Protein AF-A0A7S1WDI9-F1 (afdb_monomer)

Sequence (131 aa):
CSWDWGWGPEKFVPARAQIVQEKPPGQVLGGYQGCYTNMITGKRGCMDGVPTQDEVKEALRRLRLFRFVGLMGEWRLSICLFNFLTEGRRFVTECQVFNSRPTNN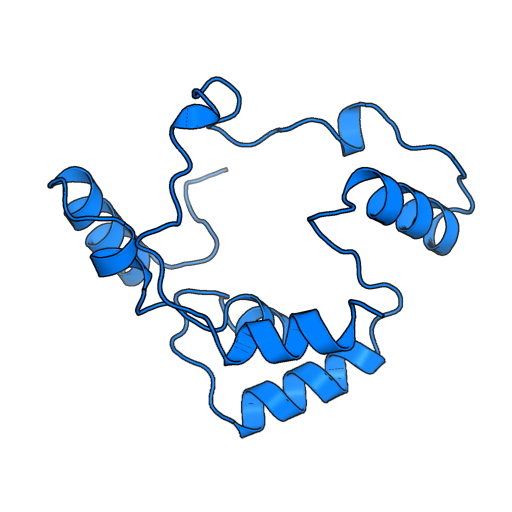ASATAYDTSDMPNDPADDRIYAAVEK

Structure (mmCIF, N/CA/C/O backbone):
data_AF-A0A7S1WDI9-F1
#
_entry.id   AF-A0A7S1WDI9-F1
#
loop_
_atom_site.group_PDB
_atom_site.id
_atom_site.type_symbol
_atom_site.label_atom_id
_atom_site.label_alt_id
_atom_site.label_comp_id
_atom_site.label_asym_id
_atom_site.label_entity_id
_atom_site.label_seq_id
_atom_site.pdbx_PDB_ins_code
_atom_site.Cartn_x
_atom_site.Cartn_y
_atom_site.Cartn_z
_atom_site.occupancy
_atom_site.B_iso_or_equiv
_atom_site.auth_seq_id
_atom_site.auth_comp_id
_atom_site.auth_asym_id
_atom_site.auth_atom_id
_atom_site.pdbx_PDB_model_num
ATOM 1 N N . CYS A 1 1 ? -3.968 4.743 -21.268 1.00 36.03 1 CYS A N 1
ATOM 2 C CA . CYS A 1 1 ? -3.676 4.938 -19.832 1.00 36.03 1 CYS A CA 1
ATOM 3 C C . CYS A 1 1 ? -3.946 6.389 -19.457 1.00 36.03 1 CYS A C 1
ATOM 5 O O . CYS A 1 1 ? -3.030 7.201 -19.420 1.00 36.03 1 CYS A O 1
ATOM 7 N N . SER A 1 2 ? -5.216 6.751 -19.288 1.00 37.97 2 SER A N 1
ATOM 8 C CA . SER A 1 2 ? -5.609 8.101 -18.893 1.00 37.97 2 SER A CA 1
ATOM 9 C C . SER A 1 2 ? -5.553 8.227 -17.370 1.00 37.97 2 SER A C 1
ATOM 11 O O . SER A 1 2 ? -6.459 7.767 -16.692 1.00 37.97 2 SER A O 1
ATOM 13 N N . TRP A 1 3 ? -4.457 8.808 -16.878 1.00 44.03 3 TRP A N 1
ATOM 14 C CA . TRP A 1 3 ? -4.429 9.803 -15.797 1.00 44.03 3 TRP A CA 1
ATOM 15 C C . TRP A 1 3 ? -5.309 9.576 -14.565 1.00 44.03 3 TRP A C 1
ATOM 17 O O . TRP A 1 3 ? -5.985 10.503 -14.127 1.00 44.03 3 TRP A O 1
ATOM 27 N N . ASP A 1 4 ? -5.249 8.396 -13.957 1.00 52.09 4 ASP A N 1
ATOM 28 C CA . ASP A 1 4 ? -5.796 8.256 -12.617 1.00 52.09 4 ASP A CA 1
ATOM 29 C C . ASP A 1 4 ? -5.069 7.174 -11.802 1.00 52.09 4 ASP A C 1
ATOM 31 O O . ASP A 1 4 ? -4.889 6.046 -12.255 1.00 52.09 4 ASP A O 1
ATOM 35 N N . TRP A 1 5 ? -4.666 7.538 -10.585 1.00 52.47 5 TRP A N 1
ATOM 36 C CA . TRP A 1 5 ? -4.152 6.661 -9.530 1.00 52.47 5 TRP A CA 1
ATOM 37 C C . TRP A 1 5 ? -5.285 5.868 -8.836 1.00 52.47 5 TRP A C 1
ATOM 39 O O . TRP A 1 5 ? -5.097 5.329 -7.749 1.00 52.47 5 TRP A O 1
ATOM 49 N N . GLY A 1 6 ? -6.466 5.791 -9.462 1.00 62.00 6 GLY A N 1
ATOM 50 C CA . GLY A 1 6 ? -7.674 5.161 -8.923 1.00 62.00 6 GLY A CA 1
ATOM 51 C C . GLY A 1 6 ? -8.575 6.112 -8.118 1.00 62.00 6 GLY A C 1
ATOM 52 O O . GLY A 1 6 ? -9.499 5.651 -7.442 1.00 62.00 6 GLY A O 1
ATOM 53 N N . TRP A 1 7 ? -8.330 7.422 -8.183 1.00 72.56 7 TRP A N 1
ATOM 54 C CA . TRP A 1 7 ? -9.041 8.497 -7.495 1.00 72.56 7 TRP A CA 1
ATOM 55 C C . TRP A 1 7 ? -9.688 9.481 -8.468 1.00 72.56 7 TRP A C 1
ATOM 57 O O . TRP A 1 7 ? -9.012 10.134 -9.252 1.00 72.56 7 TRP A O 1
ATOM 67 N N . GLY A 1 8 ? -10.989 9.725 -8.312 1.00 76.44 8 GLY A N 1
ATOM 68 C CA . GLY A 1 8 ? -11.661 10.703 -9.161 1.00 76.44 8 GLY A CA 1
ATOM 69 C C . GLY A 1 8 ? -10.992 12.096 -9.117 1.00 76.44 8 GLY A C 1
ATOM 70 O O . GLY A 1 8 ? -10.386 12.466 -8.097 1.00 76.44 8 GLY A O 1
ATOM 71 N N . PRO A 1 9 ? -11.071 12.883 -10.211 1.00 81.44 9 PRO A N 1
ATOM 72 C CA . PRO A 1 9 ? -10.479 14.220 -10.311 1.00 81.44 9 PRO A CA 1
ATOM 73 C C . PRO A 1 9 ? -10.781 15.142 -9.132 1.00 81.44 9 PRO A C 1
ATOM 75 O O . PRO A 1 9 ? -9.937 15.948 -8.748 1.00 81.44 9 PRO A O 1
ATOM 78 N N . GLU A 1 10 ? -11.944 14.987 -8.508 1.00 84.56 10 GLU A N 1
ATOM 79 C CA . GLU A 1 10 ? -12.363 15.727 -7.322 1.00 84.56 10 GLU A CA 1
ATOM 80 C C . GLU A 1 10 ? -11.426 15.557 -6.118 1.00 84.56 10 GLU A C 1
ATOM 82 O O . GLU A 1 10 ? -11.349 16.454 -5.281 1.00 84.56 10 GLU A O 1
ATOM 87 N N . LYS A 1 11 ? -10.690 14.441 -6.034 1.00 80.00 11 LYS A N 1
ATOM 88 C CA . LYS A 1 11 ? -9.769 14.150 -4.929 1.00 80.00 11 LYS A CA 1
ATOM 89 C C . LYS A 1 11 ? -8.340 14.591 -5.228 1.00 80.00 11 LYS A C 1
ATOM 91 O O . LYS A 1 11 ? -7.733 15.288 -4.417 1.00 80.00 11 LYS A O 1
ATOM 96 N N . PHE A 1 12 ? -7.795 14.221 -6.389 1.00 81.06 12 PHE A N 1
ATOM 97 C CA . PHE A 1 12 ? -6.373 14.458 -6.664 1.00 81.06 12 PHE A CA 1
ATOM 98 C C . PHE A 1 12 ? -6.079 15.846 -7.248 1.00 81.06 12 PHE A C 1
ATOM 100 O O . PHE A 1 12 ? -4.982 16.365 -7.034 1.00 81.06 12 PHE A O 1
ATOM 107 N N . VAL A 1 13 ? -7.013 16.466 -7.985 1.00 85.88 13 VAL A N 1
ATOM 108 C CA . VAL A 1 13 ? -6.779 17.786 -8.603 1.00 85.88 13 VAL A CA 1
ATOM 109 C C . VAL A 1 13 ? -6.524 18.864 -7.544 1.00 85.88 13 VAL A C 1
ATOM 111 O O . VAL A 1 13 ? -5.536 19.587 -7.697 1.00 85.88 13 VAL A O 1
ATOM 114 N N . PRO A 1 14 ? -7.306 18.964 -6.448 1.00 88.00 14 PRO A N 1
ATOM 115 C CA . PRO A 1 14 ? -7.037 19.948 -5.400 1.00 88.00 14 PRO A CA 1
ATOM 116 C C . PRO A 1 14 ? -5.691 19.729 -4.701 1.00 88.00 14 PRO A C 1
ATOM 118 O O . PRO A 1 14 ? -4.973 20.693 -4.439 1.00 88.00 14 PRO A O 1
ATOM 121 N N . ALA A 1 15 ? -5.322 18.474 -4.424 1.00 84.62 15 ALA A N 1
ATOM 122 C CA . ALA A 1 15 ? -4.031 18.143 -3.824 1.00 84.62 15 ALA A CA 1
ATOM 123 C C . ALA A 1 15 ? -2.872 18.528 -4.760 1.00 84.62 15 ALA A C 1
ATOM 125 O O . ALA A 1 15 ? -1.926 19.204 -4.357 1.00 84.62 15 ALA A O 1
ATOM 126 N N . ARG A 1 16 ? -2.982 18.194 -6.050 1.00 84.31 16 ARG A N 1
ATOM 127 C CA . ARG A 1 16 ? -1.979 18.557 -7.057 1.00 84.31 16 ARG A CA 1
ATOM 128 C C . ARG A 1 16 ? -1.838 20.069 -7.211 1.00 84.31 16 ARG A C 1
ATOM 130 O O . ARG A 1 16 ? -0.715 20.555 -7.287 1.00 84.31 16 ARG A O 1
ATOM 137 N N . ALA A 1 17 ? -2.945 20.809 -7.252 1.00 87.56 17 ALA A N 1
ATOM 138 C CA . ALA A 1 17 ? -2.918 22.266 -7.366 1.00 87.56 17 ALA A CA 1
ATOM 139 C C . ALA A 1 17 ? -2.171 22.915 -6.190 1.00 87.56 17 ALA A C 1
ATOM 141 O O . ALA A 1 17 ? -1.388 23.836 -6.398 1.00 87.56 17 ALA A O 1
ATOM 142 N N . GLN A 1 18 ? -2.356 22.394 -4.976 1.0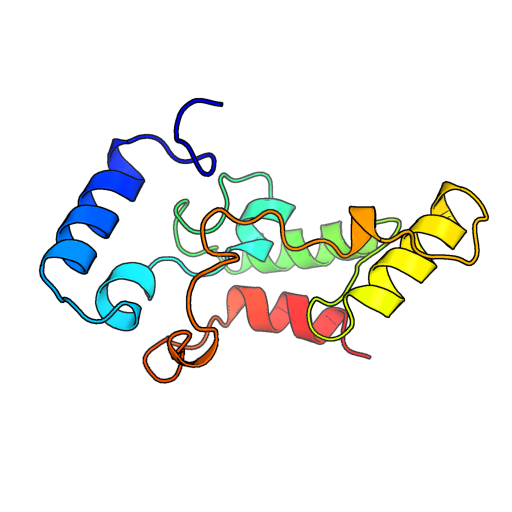0 86.31 18 GLN A N 1
ATOM 143 C CA . GLN A 1 18 ? -1.656 22.872 -3.785 1.00 86.31 18 GLN A CA 1
ATOM 144 C C . GLN A 1 18 ? -0.152 22.578 -3.812 1.00 86.31 18 GLN A C 1
ATOM 146 O O . GLN A 1 18 ? 0.634 23.449 -3.456 1.00 86.31 18 GLN A O 1
ATOM 151 N N . ILE A 1 19 ? 0.251 21.392 -4.277 1.00 82.62 19 ILE A N 1
ATOM 152 C CA . ILE A 1 19 ? 1.672 21.038 -4.432 1.00 82.62 19 ILE A CA 1
ATOM 153 C C . ILE A 1 19 ? 2.341 21.908 -5.507 1.00 82.62 19 ILE A C 1
ATOM 155 O O . ILE A 1 19 ? 3.465 22.359 -5.325 1.00 82.62 19 ILE A O 1
ATOM 159 N N . VAL A 1 20 ? 1.646 22.194 -6.616 1.00 83.81 20 VAL A N 1
ATOM 160 C CA . VAL A 1 20 ? 2.149 23.106 -7.664 1.00 83.81 20 VAL A CA 1
ATOM 161 C C . VAL A 1 20 ? 2.308 24.540 -7.144 1.00 83.81 20 VAL A C 1
ATOM 163 O O . VAL A 1 20 ? 3.164 25.268 -7.630 1.00 83.81 20 VAL A O 1
ATOM 166 N N . GLN A 1 21 ? 1.529 24.936 -6.138 1.00 87.88 21 GLN A N 1
ATOM 167 C CA . GLN A 1 21 ? 1.669 26.211 -5.424 1.00 87.88 21 GLN A CA 1
ATOM 168 C C . GLN A 1 21 ? 2.728 26.159 -4.305 1.00 87.88 21 GLN A C 1
ATOM 170 O O . GLN A 1 21 ? 2.658 26.948 -3.367 1.00 87.88 21 GLN A O 1
ATOM 175 N N . GLU A 1 22 ? 3.674 25.218 -4.383 1.00 83.50 22 GLU A N 1
ATOM 176 C CA . GLU A 1 22 ? 4.815 25.067 -3.467 1.00 83.50 22 GLU A CA 1
ATOM 177 C C . GLU A 1 22 ? 4.436 24.827 -1.996 1.00 83.50 22 GLU A C 1
ATOM 179 O O . GLU A 1 22 ? 5.254 25.017 -1.094 1.00 83.50 22 GLU A O 1
ATOM 184 N N . LYS A 1 23 ? 3.211 24.358 -1.716 1.00 83.94 23 LYS A N 1
ATOM 185 C CA . LYS A 1 23 ? 2.900 23.873 -0.368 1.00 83.94 23 LYS A CA 1
ATOM 186 C C . LYS A 1 23 ? 3.704 22.601 -0.073 1.00 83.94 23 LYS A C 1
ATOM 188 O O . LYS A 1 23 ? 3.750 21.721 -0.940 1.00 83.94 23 LYS A O 1
ATOM 193 N N . PRO A 1 24 ? 4.265 22.455 1.143 1.00 85.25 24 PRO A N 1
ATOM 194 C CA . PRO A 1 24 ? 4.973 21.244 1.539 1.00 85.25 24 PRO A CA 1
ATOM 195 C C . PRO A 1 24 ? 4.107 19.990 1.329 1.00 85.25 24 PRO A C 1
ATOM 197 O O . PRO A 1 24 ? 2.939 19.989 1.746 1.00 85.25 24 PRO A O 1
ATOM 200 N N . PRO A 1 25 ? 4.634 18.924 0.697 1.00 82.62 25 PRO A N 1
ATOM 201 C CA . PRO A 1 25 ? 3.891 17.690 0.468 1.00 82.62 25 PRO A CA 1
ATOM 202 C C . PRO A 1 25 ? 3.274 17.107 1.738 1.00 82.62 25 PRO A C 1
ATOM 204 O O . PRO A 1 25 ? 2.115 16.708 1.692 1.00 82.62 25 PRO A O 1
ATOM 207 N N . GLY A 1 26 ? 3.969 17.135 2.876 1.00 83.75 26 GLY A N 1
ATOM 208 C CA . GLY A 1 26 ? 3.451 16.667 4.161 1.00 83.75 26 GLY A CA 1
ATOM 209 C C . GLY A 1 26 ? 2.207 17.419 4.631 1.00 83.75 26 GLY A C 1
ATOM 210 O O . GLY A 1 26 ? 1.285 16.817 5.178 1.00 83.75 26 GLY A O 1
ATOM 211 N N . GLN A 1 27 ? 2.102 18.717 4.330 1.00 85.88 27 GLN A N 1
ATOM 212 C CA . GLN A 1 27 ? 0.907 19.506 4.645 1.00 85.88 27 GLN A CA 1
ATOM 213 C C . GLN A 1 27 ? -0.284 19.128 3.755 1.00 85.88 27 GLN A C 1
ATOM 215 O O . GLN A 1 27 ? -1.428 19.130 4.209 1.00 85.88 27 GLN A O 1
ATOM 220 N N . VAL A 1 28 ? -0.032 18.834 2.478 1.00 85.81 28 VAL A N 1
ATOM 221 C CA . VAL A 1 28 ? -1.088 18.537 1.500 1.00 85.81 28 VAL A CA 1
ATOM 222 C C . VAL A 1 28 ? -1.532 17.078 1.577 1.00 85.81 28 VAL A C 1
ATOM 224 O O . VAL A 1 28 ? -2.720 16.783 1.465 1.00 85.81 28 VAL A O 1
ATOM 227 N N . LEU A 1 29 ? -0.577 16.167 1.744 1.00 84.62 29 LEU A N 1
ATOM 228 C CA . LEU A 1 29 ? -0.780 14.726 1.674 1.00 84.62 29 LEU A CA 1
ATOM 229 C C . LEU A 1 29 ? -0.918 14.072 3.047 1.00 84.62 29 LEU A C 1
ATOM 231 O O . LEU A 1 29 ? -1.480 12.986 3.132 1.00 84.62 29 LEU A O 1
ATOM 235 N N . GLY A 1 30 ? -0.483 14.733 4.121 1.00 84.06 30 GLY A N 1
ATOM 236 C CA . GLY A 1 30 ? -0.495 14.173 5.472 1.00 84.06 30 GLY A CA 1
ATOM 237 C C . GLY A 1 30 ? -1.883 13.836 6.022 1.00 84.06 30 GLY A C 1
ATOM 238 O O . GLY A 1 30 ? -1.993 13.040 6.947 1.00 84.06 30 GLY A O 1
ATOM 239 N N . GLY A 1 31 ? -2.952 14.395 5.443 1.00 82.81 31 GLY A N 1
ATOM 240 C CA . GLY A 1 31 ? -4.335 14.024 5.770 1.00 82.81 31 GLY A CA 1
ATOM 241 C C . GLY A 1 31 ? -4.817 12.720 5.117 1.00 82.81 31 GLY A C 1
ATOM 242 O O . GLY A 1 31 ? -5.887 12.222 5.466 1.00 82.81 31 GLY A O 1
ATOM 243 N N . TYR A 1 32 ? -4.057 12.165 4.170 1.00 87.44 32 TYR A N 1
ATOM 244 C CA . TYR A 1 32 ? -4.378 10.935 3.445 1.00 87.44 32 TYR A CA 1
ATOM 245 C C . TYR A 1 32 ? -3.607 9.749 4.035 1.00 87.44 32 TYR A C 1
ATOM 247 O O . TYR A 1 32 ? -2.652 9.256 3.441 1.00 87.44 32 TYR A O 1
ATOM 255 N N . GLN A 1 33 ? -4.027 9.318 5.224 1.00 89.19 33 GLN A N 1
ATOM 256 C CA . GLN A 1 33 ? -3.423 8.204 5.964 1.00 89.19 33 GLN A CA 1
ATOM 257 C C . GLN A 1 33 ? -4.167 6.884 5.723 1.00 89.19 33 GLN A C 1
ATOM 259 O O . GLN A 1 33 ? -5.334 6.872 5.327 1.00 89.19 33 GLN A O 1
ATOM 264 N N . GLY A 1 34 ? -3.513 5.766 6.023 1.00 91.31 34 GLY A N 1
ATOM 265 C CA . GLY A 1 34 ? -4.074 4.425 5.994 1.00 91.31 34 GLY A CA 1
ATOM 266 C C . GLY A 1 34 ? -4.216 3.849 4.591 1.00 91.31 34 GLY A C 1
ATOM 267 O O . GLY A 1 34 ? -5.185 3.142 4.304 1.00 91.31 34 GLY A O 1
ATOM 268 N N . CYS A 1 35 ? -3.286 4.174 3.697 1.00 90.19 35 CYS A N 1
ATOM 269 C CA .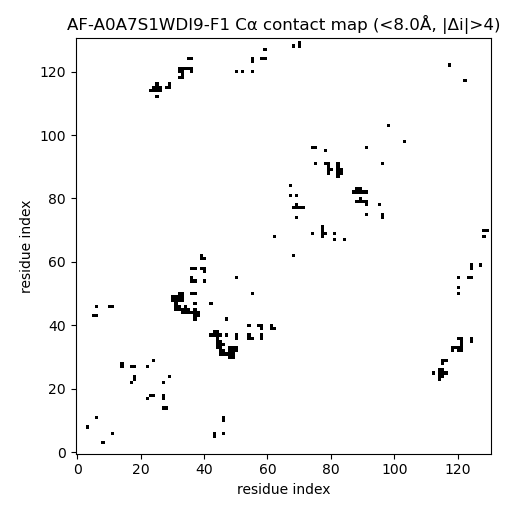 CYS A 1 35 ? -3.267 3.713 2.314 1.00 90.19 35 CYS A CA 1
ATOM 270 C C . CYS A 1 35 ? -3.415 2.190 2.189 1.00 90.19 35 CYS A C 1
ATOM 272 O O . CYS A 1 35 ? -4.314 1.711 1.489 1.00 90.19 35 CYS A O 1
ATOM 274 N N . TYR A 1 36 ? -2.544 1.421 2.851 1.00 90.50 36 TYR A N 1
ATOM 275 C CA . TYR A 1 36 ? -2.561 -0.041 2.825 1.00 90.50 36 TYR A CA 1
ATOM 276 C C . TYR A 1 36 ? -3.830 -0.573 3.477 1.00 90.50 36 TYR A C 1
ATOM 278 O O . TYR A 1 36 ? -4.482 -1.459 2.924 1.00 90.50 36 TYR A O 1
ATOM 286 N N . THR A 1 37 ? -4.227 0.008 4.607 1.00 94.81 37 THR A N 1
ATOM 287 C CA . THR A 1 37 ? -5.451 -0.364 5.322 1.00 94.81 37 THR A CA 1
ATOM 288 C C . THR A 1 37 ? -6.688 -0.214 4.431 1.00 94.81 37 THR A C 1
ATOM 290 O O . THR A 1 37 ? -7.496 -1.142 4.319 1.00 94.81 37 THR A O 1
ATOM 293 N N . ASN A 1 38 ? -6.816 0.912 3.729 1.00 93.69 38 ASN A N 1
ATOM 294 C CA . ASN A 1 38 ? -7.896 1.167 2.780 1.00 93.69 38 ASN A CA 1
ATOM 295 C C . ASN A 1 38 ? -7.855 0.180 1.605 1.00 93.69 38 ASN A C 1
ATOM 297 O O . ASN A 1 38 ? -8.881 -0.409 1.265 1.00 93.69 38 ASN A O 1
ATOM 301 N N . MET A 1 39 ? -6.682 -0.084 1.020 1.00 91.56 39 MET A N 1
ATOM 302 C CA . MET A 1 39 ? -6.561 -1.058 -0.074 1.00 91.56 39 MET A CA 1
ATOM 303 C C . MET A 1 39 ? -6.971 -2.474 0.356 1.00 91.56 39 MET A C 1
ATOM 305 O O . MET A 1 39 ? -7.749 -3.128 -0.336 1.00 91.56 39 MET A O 1
ATOM 309 N N . ILE A 1 40 ? -6.513 -2.944 1.521 1.00 94.06 40 ILE A N 1
ATOM 310 C CA . ILE A 1 40 ? -6.841 -4.282 2.039 1.00 94.06 40 ILE A CA 1
ATOM 311 C C . ILE A 1 40 ? -8.341 -4.394 2.365 1.00 94.06 40 ILE A C 1
ATOM 313 O O . ILE A 1 40 ? -8.961 -5.445 2.159 1.00 94.06 40 ILE A O 1
ATOM 317 N N . THR A 1 41 ? -8.954 -3.314 2.855 1.00 94.38 41 THR A N 1
ATOM 318 C CA . THR A 1 41 ? -10.393 -3.276 3.156 1.00 94.38 41 THR A CA 1
ATOM 319 C C . THR A 1 41 ? -11.277 -3.093 1.915 1.00 94.38 41 THR A C 1
ATOM 321 O O . THR A 1 41 ? -12.478 -3.354 1.998 1.00 94.38 41 THR A O 1
ATOM 324 N N . GLY A 1 42 ? -10.698 -2.810 0.742 1.00 89.50 42 GLY A N 1
ATOM 325 C CA . GLY A 1 42 ? -11.407 -2.701 -0.542 1.00 89.50 42 GLY A CA 1
ATOM 326 C C . GLY A 1 42 ? -11.844 -1.279 -0.907 1.00 89.50 42 GLY A C 1
ATOM 327 O O . GLY A 1 42 ? -12.668 -1.099 -1.802 1.00 89.50 42 GLY A O 1
ATOM 328 N N . LYS A 1 43 ? -11.305 -0.274 -0.217 1.00 88.94 43 LYS A N 1
ATOM 329 C CA . LYS A 1 43 ? -11.471 1.152 -0.514 1.00 88.94 43 LYS A CA 1
ATOM 330 C C . LYS A 1 43 ? -10.469 1.622 -1.570 1.00 88.94 43 LYS A C 1
ATOM 332 O O . LYS A 1 43 ? -9.497 0.934 -1.889 1.00 88.94 43 LYS A O 1
ATOM 337 N N . ARG A 1 44 ? -10.663 2.835 -2.090 1.00 80.56 44 ARG A N 1
ATOM 338 C CA . ARG A 1 44 ? -9.782 3.458 -3.089 1.00 80.56 44 ARG A CA 1
ATOM 339 C C . ARG A 1 44 ? -8.513 4.026 -2.434 1.00 80.56 44 ARG A C 1
ATOM 341 O O . ARG A 1 44 ? -8.236 5.199 -2.593 1.00 80.56 44 ARG A O 1
ATOM 348 N N . GLY A 1 45 ? -7.744 3.241 -1.675 1.00 83.25 45 GLY A N 1
ATOM 349 C CA . GLY A 1 45 ? -6.404 3.611 -1.174 1.00 83.25 45 GLY A CA 1
ATOM 350 C C . GLY A 1 45 ? -6.301 4.906 -0.342 1.00 83.25 45 GLY A C 1
ATOM 351 O O . GLY A 1 45 ? -7.198 5.235 0.429 1.00 83.25 45 GLY A O 1
ATOM 352 N N . CYS A 1 46 ? -5.181 5.630 -0.473 1.00 80.19 46 CYS A N 1
ATOM 353 C CA . CYS A 1 46 ? -4.796 6.763 0.390 1.00 80.19 46 CYS A CA 1
ATOM 354 C C . CYS A 1 46 ? -5.829 7.895 0.476 1.00 80.19 46 CYS A C 1
ATOM 356 O O . CYS A 1 46 ? -6.088 8.429 1.549 1.00 80.19 46 CYS A O 1
ATOM 358 N N . MET A 1 47 ? -6.442 8.275 -0.651 1.00 82.31 47 MET A N 1
ATOM 359 C CA . MET A 1 47 ? -7.369 9.414 -0.689 1.00 82.31 47 MET A CA 1
ATOM 360 C C . MET A 1 47 ? -8.814 9.047 -0.306 1.00 82.31 47 MET A C 1
ATOM 362 O O . MET A 1 47 ? -9.731 9.848 -0.502 1.00 82.31 47 MET A O 1
ATOM 366 N N . ASP A 1 48 ? -9.059 7.850 0.236 1.00 83.38 48 ASP A N 1
ATOM 367 C CA . ASP A 1 48 ? -10.390 7.410 0.692 1.00 83.38 48 ASP A CA 1
ATOM 368 C C . ASP A 1 48 ? -10.681 7.694 2.175 1.00 83.38 48 ASP A C 1
ATOM 370 O O . ASP A 1 48 ? -11.650 7.184 2.737 1.00 83.38 48 ASP A O 1
ATOM 374 N N . GLY A 1 49 ? -9.879 8.579 2.774 1.00 83.69 49 GLY A N 1
ATOM 375 C CA . GLY A 1 49 ? -10.015 9.036 4.154 1.00 83.69 49 GLY A CA 1
ATOM 376 C C . 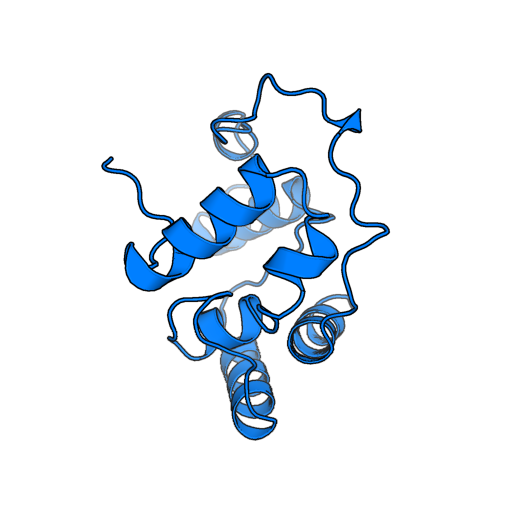GLY A 1 49 ? -9.255 8.162 5.149 1.00 83.69 49 GLY A C 1
ATOM 377 O O . GLY A 1 49 ? -8.796 7.072 4.817 1.00 83.69 49 GLY A O 1
ATOM 378 N N . VAL A 1 50 ? -9.128 8.660 6.380 1.00 90.31 50 VAL A N 1
ATOM 379 C CA . VAL A 1 50 ? -8.421 7.958 7.458 1.00 90.31 50 VAL A CA 1
ATOM 380 C C . VAL A 1 50 ? -9.254 6.750 7.914 1.00 90.31 50 VAL A C 1
ATOM 382 O O . VAL A 1 50 ? -10.419 6.938 8.286 1.00 90.31 50 VAL A O 1
ATOM 385 N N . PRO A 1 51 ? -8.704 5.522 7.900 1.00 93.25 51 PRO A N 1
ATOM 386 C CA . PRO A 1 51 ? -9.436 4.340 8.324 1.00 93.25 51 PRO A CA 1
ATOM 387 C C . PRO A 1 51 ? -9.827 4.388 9.801 1.00 93.25 51 PRO A C 1
ATOM 389 O O . PRO A 1 51 ? -9.089 4.878 10.659 1.00 93.25 51 PRO A O 1
ATOM 392 N N . THR A 1 52 ? -10.970 3.793 10.124 1.00 94.81 52 THR A N 1
ATOM 393 C CA . THR A 1 52 ? -11.381 3.584 11.515 1.00 94.81 52 THR A CA 1
ATOM 394 C C . THR A 1 52 ? -10.585 2.451 12.170 1.00 94.81 52 THR A C 1
ATOM 396 O O . THR A 1 52 ? -9.980 1.605 11.507 1.00 94.81 52 THR A O 1
ATOM 399 N N . GLN A 1 53 ? -10.627 2.365 13.502 1.00 95.38 53 GLN A N 1
ATOM 400 C CA . GLN A 1 53 ? -9.974 1.268 14.227 1.00 95.38 53 GLN A CA 1
ATOM 401 C C . GLN A 1 53 ? -10.523 -0.115 13.855 1.00 95.38 53 GLN A C 1
ATOM 403 O O . GLN A 1 53 ? -9.775 -1.094 13.881 1.00 95.38 53 GLN A O 1
ATOM 408 N N . ASP A 1 54 ? -11.803 -0.215 13.501 1.00 97.06 54 ASP A N 1
ATOM 409 C CA . ASP A 1 54 ? -12.393 -1.485 13.077 1.00 97.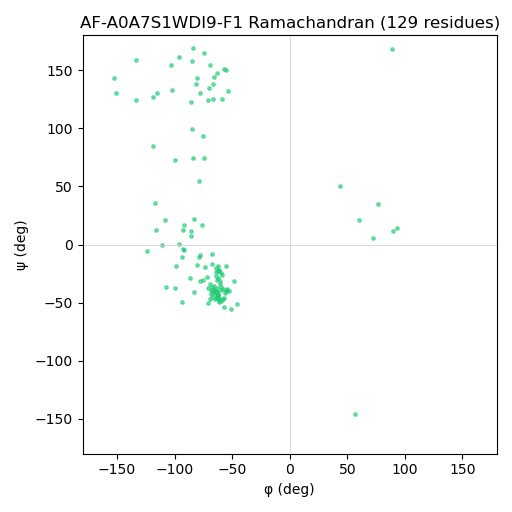06 54 ASP A CA 1
ATOM 410 C C . ASP A 1 54 ? -11.960 -1.868 11.659 1.00 97.06 54 ASP A C 1
ATOM 412 O O . ASP A 1 54 ? -11.738 -3.046 11.383 1.00 97.06 54 ASP A O 1
ATOM 416 N N . GLU A 1 55 ? -11.707 -0.885 10.795 1.00 96.25 55 GLU A N 1
ATOM 417 C CA . GLU A 1 55 ? -11.121 -1.113 9.471 1.00 96.25 55 GLU A CA 1
ATOM 418 C C . GLU A 1 55 ? -9.668 -1.583 9.567 1.00 96.25 55 GLU A C 1
ATOM 420 O O . GLU A 1 55 ? -9.287 -2.512 8.859 1.00 96.25 55 GLU A O 1
ATOM 425 N N . VAL A 1 56 ? -8.877 -1.042 10.500 1.00 96.56 56 VAL A N 1
ATOM 426 C CA . VAL A 1 56 ? -7.520 -1.549 10.778 1.00 96.56 56 VAL A CA 1
ATOM 427 C C . VAL A 1 56 ? -7.564 -3.000 11.273 1.00 96.56 56 VAL A C 1
ATOM 429 O O . VAL A 1 56 ? -6.776 -3.837 10.828 1.00 96.56 56 VAL A O 1
ATOM 432 N N . LYS A 1 57 ? -8.499 -3.347 12.169 1.00 97.12 57 LYS A N 1
ATOM 433 C CA . LYS A 1 57 ? -8.675 -4.741 12.625 1.00 97.12 57 LYS A CA 1
ATOM 434 C C . LYS A 1 57 ? -9.067 -5.666 11.473 1.00 97.12 57 LYS A C 1
ATOM 436 O O . LYS A 1 57 ? -8.521 -6.764 11.365 1.00 97.12 57 LYS A O 1
ATOM 441 N N . GLU A 1 58 ? -9.989 -5.234 10.617 1.00 97.38 58 GLU A N 1
ATOM 442 C CA . GLU A 1 58 ? -10.409 -6.003 9.447 1.00 97.38 58 GLU A CA 1
ATOM 443 C C . GLU A 1 58 ? -9.264 -6.169 8.441 1.00 97.38 58 GLU A C 1
ATOM 445 O O . GLU A 1 58 ? -9.066 -7.266 7.915 1.00 97.38 58 GLU A O 1
ATOM 450 N N . ALA A 1 59 ? -8.453 -5.131 8.229 1.00 96.69 59 ALA A N 1
ATOM 451 C CA . ALA A 1 59 ? -7.256 -5.212 7.403 1.00 96.69 59 ALA A CA 1
ATOM 452 C C . ALA A 1 59 ? -6.269 -6.252 7.950 1.00 96.69 59 ALA A C 1
ATOM 454 O O . ALA A 1 59 ? -5.858 -7.144 7.213 1.00 96.69 59 ALA A O 1
ATOM 455 N N . LEU A 1 60 ? -5.967 -6.227 9.252 1.00 96.75 60 LEU A N 1
ATOM 456 C CA . LEU A 1 60 ? -5.119 -7.236 9.903 1.00 96.75 60 LEU A CA 1
ATOM 457 C C . LEU A 1 60 ? -5.698 -8.653 9.788 1.00 96.75 60 LEU A C 1
ATOM 459 O O . LEU A 1 60 ? -4.950 -9.619 9.627 1.00 96.75 60 LEU A O 1
ATOM 463 N N . ARG A 1 61 ? -7.026 -8.801 9.861 1.00 96.88 61 ARG A N 1
ATOM 464 C CA . ARG A 1 61 ? -7.696 -10.092 9.666 1.00 96.88 61 ARG A CA 1
ATOM 465 C C . ARG A 1 61 ? -7.518 -10.596 8.233 1.00 96.88 61 ARG A C 1
ATOM 467 O O . ARG A 1 61 ? -7.171 -11.761 8.055 1.00 96.88 61 ARG A O 1
ATOM 474 N N . ARG A 1 62 ? -7.726 -9.742 7.224 1.00 96.81 62 ARG A N 1
ATOM 475 C CA . ARG A 1 62 ? -7.555 -10.077 5.797 1.00 96.81 62 ARG A CA 1
ATOM 476 C C . ARG A 1 62 ? -6.101 -10.333 5.423 1.00 96.81 62 ARG A C 1
ATOM 478 O O . ARG A 1 62 ? -5.841 -11.252 4.656 1.00 96.81 62 ARG A O 1
ATOM 485 N N . LEU A 1 63 ? -5.165 -9.592 6.013 1.00 95.19 63 LEU A N 1
ATOM 486 C CA . LEU A 1 63 ? -3.726 -9.750 5.802 1.00 95.19 63 LEU A CA 1
ATOM 487 C C . LEU A 1 63 ? -3.268 -11.190 6.073 1.00 95.19 63 LEU A C 1
ATOM 489 O O . LEU A 1 63 ? -2.477 -11.743 5.319 1.00 95.19 63 LEU A O 1
ATOM 493 N N . ARG A 1 64 ? -3.834 -11.843 7.098 1.00 93.56 64 ARG A N 1
ATOM 494 C CA . ARG A 1 64 ? -3.550 -13.252 7.437 1.00 93.56 64 ARG A CA 1
ATOM 495 C C . ARG A 1 64 ? -4.052 -14.258 6.400 1.00 93.56 64 ARG A C 1
ATOM 497 O O . ARG A 1 64 ? -3.657 -15.417 6.447 1.00 93.56 64 ARG A O 1
ATOM 504 N N . LEU A 1 65 ? -4.950 -13.840 5.51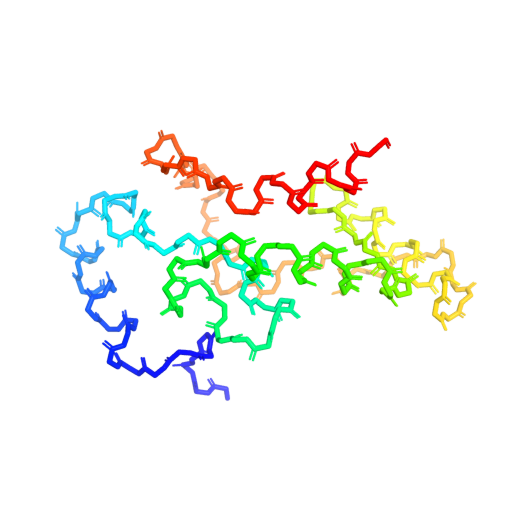1 1.00 95.00 65 LEU A N 1
ATOM 505 C CA . LEU A 1 65 ? -5.504 -14.677 4.446 1.00 95.00 65 LEU A CA 1
ATOM 506 C C . LEU A 1 65 ? -4.720 -14.535 3.139 1.00 95.00 65 LEU A C 1
ATOM 508 O O . LEU A 1 65 ? -4.949 -15.304 2.205 1.00 95.00 65 LEU A O 1
ATOM 512 N N . PHE A 1 66 ? -3.818 -13.557 3.039 1.00 93.44 66 PHE A N 1
ATOM 513 C CA . PHE A 1 66 ? -3.022 -13.369 1.835 1.00 93.44 66 PHE A CA 1
ATOM 514 C C . PHE A 1 66 ? -2.017 -14.506 1.687 1.00 93.44 66 PHE A C 1
ATOM 516 O O . PHE A 1 66 ? -1.325 -14.890 2.627 1.00 93.44 66 PHE A O 1
ATOM 523 N N . ARG A 1 67 ? -1.917 -15.038 0.465 1.00 93.19 67 ARG A N 1
ATOM 524 C CA . ARG A 1 67 ? -0.960 -16.102 0.139 1.00 93.19 67 ARG A CA 1
ATOM 525 C C . ARG A 1 67 ? 0.491 -15.642 0.305 1.00 93.19 67 ARG A C 1
ATOM 527 O O . ARG A 1 67 ? 1.358 -16.467 0.584 1.00 93.19 67 ARG A O 1
ATOM 534 N N . PHE A 1 68 ? 0.729 -14.353 0.088 1.00 94.06 68 PHE A N 1
ATOM 535 C CA . PHE A 1 68 ? 2.027 -13.707 0.154 1.00 94.06 68 PHE A CA 1
ATOM 536 C C . PHE A 1 68 ? 1.851 -12.228 0.514 1.00 94.06 68 PHE A C 1
ATOM 538 O O . PHE A 1 68 ? 0.913 -11.586 0.040 1.00 94.06 68 PHE A O 1
ATOM 545 N N . VAL A 1 69 ? 2.777 -11.696 1.311 1.00 93.81 69 VAL A N 1
ATOM 546 C CA . VAL A 1 69 ? 2.913 -10.266 1.596 1.00 93.81 69 VAL A CA 1
ATOM 547 C C . VAL A 1 69 ? 4.390 -9.916 1.455 1.00 93.81 69 VAL A C 1
ATOM 549 O O . VAL A 1 69 ? 5.227 -10.559 2.082 1.00 93.81 69 VAL A O 1
ATOM 552 N N . GLY A 1 70 ? 4.704 -8.943 0.601 1.00 92.00 70 GLY A N 1
ATOM 553 C CA . GLY A 1 70 ? 6.071 -8.474 0.371 1.00 92.00 70 GLY A CA 1
ATOM 554 C C . GLY A 1 70 ? 6.346 -7.149 1.074 1.00 92.00 70 GLY A C 1
ATOM 555 O O . GLY A 1 70 ? 5.428 -6.354 1.280 1.00 92.00 70 GLY A O 1
ATOM 556 N N . LEU A 1 71 ? 7.615 -6.897 1.390 1.00 91.06 71 LEU A N 1
ATOM 557 C CA . LEU A 1 71 ? 8.093 -5.640 1.961 1.00 91.06 71 LEU A CA 1
ATOM 558 C C . LEU A 1 71 ? 8.780 -4.797 0.885 1.00 91.06 71 LEU A C 1
ATOM 560 O O . LEU A 1 71 ? 9.637 -5.280 0.143 1.00 91.06 71 LEU A O 1
ATOM 564 N N . MET A 1 72 ? 8.434 -3.510 0.826 1.00 84.88 72 MET A N 1
ATOM 565 C CA . MET A 1 72 ? 9.034 -2.567 -0.126 1.00 84.88 72 MET A CA 1
ATOM 566 C C . MET A 1 72 ? 10.538 -2.377 0.108 1.00 84.88 72 MET A C 1
ATOM 568 O O . MET A 1 72 ? 11.289 -2.298 -0.864 1.00 84.88 72 MET A O 1
ATOM 572 N N . GLY A 1 73 ? 10.986 -2.361 1.371 1.00 85.25 73 GLY A N 1
ATOM 573 C CA . GLY A 1 73 ? 12.412 -2.297 1.725 1.00 85.25 73 GLY A CA 1
ATOM 574 C C . GLY A 1 73 ? 13.215 -3.507 1.232 1.00 85.25 73 GLY A C 1
ATOM 575 O O . GLY A 1 73 ? 14.411 -3.402 0.978 1.00 85.25 73 GLY A O 1
ATOM 576 N N . GLU A 1 74 ? 12.537 -4.629 0.987 1.00 90.38 74 GLU A N 1
ATOM 577 C CA . GLU A 1 74 ? 13.118 -5.875 0.490 1.00 90.38 74 GLU A CA 1
ATOM 578 C C . GLU A 1 74 ? 12.563 -6.247 -0.892 1.00 90.38 74 GLU A C 1
ATOM 580 O O . GLU A 1 74 ? 12.359 -7.424 -1.199 1.00 90.38 74 GLU A O 1
ATOM 585 N N . TRP A 1 75 ? 12.296 -5.250 -1.747 1.00 88.75 75 TRP A N 1
ATOM 586 C CA . TRP A 1 75 ? 11.579 -5.429 -3.017 1.00 88.75 75 TRP A CA 1
ATOM 587 C C . TRP A 1 75 ? 12.071 -6.628 -3.838 1.00 88.75 75 TRP A C 1
ATOM 589 O O . TRP A 1 7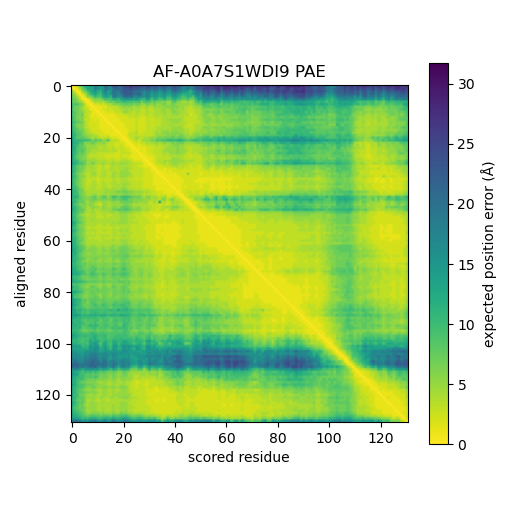5 ? 11.290 -7.499 -4.218 1.00 88.75 75 TRP A O 1
ATOM 599 N N . ARG A 1 76 ? 13.386 -6.725 -4.076 1.00 92.38 76 ARG A N 1
ATOM 600 C CA . ARG A 1 76 ? 13.965 -7.804 -4.891 1.00 92.38 76 ARG A CA 1
ATOM 601 C C . ARG A 1 76 ? 13.745 -9.189 -4.273 1.00 92.38 76 ARG A C 1
ATOM 603 O O . ARG A 1 76 ? 13.444 -10.131 -5.005 1.00 92.38 76 ARG A O 1
ATOM 610 N N . LEU A 1 77 ? 13.887 -9.320 -2.953 1.00 93.25 77 LEU A N 1
ATOM 611 C CA . LEU A 1 77 ? 13.644 -10.579 -2.244 1.00 93.25 77 LEU A CA 1
ATOM 612 C C . LEU A 1 77 ? 12.154 -10.929 -2.260 1.00 93.25 77 LEU A C 1
ATOM 614 O O . LEU A 1 77 ? 11.798 -12.066 -2.564 1.00 93.25 77 LEU A O 1
ATOM 618 N N . SER A 1 78 ? 11.292 -9.938 -2.035 1.00 94.56 78 SER A N 1
ATOM 619 C CA . SER A 1 78 ? 9.840 -10.092 -2.090 1.00 94.56 78 SER A CA 1
ATOM 620 C C . SER A 1 78 ? 9.372 -10.620 -3.448 1.00 94.56 78 SER A C 1
ATOM 622 O O . SER A 1 78 ? 8.606 -11.577 -3.505 1.00 94.56 78 SER A O 1
ATOM 624 N N . ILE A 1 79 ? 9.884 -10.071 -4.554 1.00 94.81 79 ILE A N 1
ATOM 625 C CA . ILE A 1 79 ? 9.563 -10.557 -5.905 1.00 94.81 79 ILE A CA 1
ATOM 626 C C . ILE A 1 79 ? 10.089 -11.980 -6.136 1.00 94.81 79 ILE A C 1
ATOM 628 O O . ILE A 1 79 ? 9.393 -12.801 -6.729 1.00 94.81 79 ILE A O 1
ATOM 632 N N . CYS A 1 80 ? 11.288 -12.306 -5.646 1.00 95.69 80 CYS A N 1
ATOM 633 C CA . CYS A 1 80 ? 11.835 -13.660 -5.750 1.00 95.69 80 CYS A CA 1
ATOM 634 C C . CYS A 1 80 ? 10.950 -14.688 -5.026 1.00 95.69 80 CYS A C 1
ATOM 636 O O . CYS A 1 80 ? 10.596 -15.719 -5.597 1.00 95.69 80 CYS A O 1
ATOM 638 N N . LEU A 1 81 ? 10.550 -14.387 -3.787 1.00 95.25 81 LEU A N 1
ATOM 639 C CA . LEU A 1 81 ? 9.665 -15.243 -2.997 1.00 95.25 81 LEU A CA 1
ATOM 640 C C . LEU A 1 81 ? 8.279 -15.357 -3.631 1.00 95.25 81 LEU A C 1
ATOM 642 O O . LEU A 1 81 ? 7.736 -16.458 -3.693 1.00 95.25 81 LEU A O 1
ATOM 646 N N . PHE A 1 82 ? 7.734 -14.256 -4.150 1.00 95.69 82 PHE A N 1
ATOM 647 C CA . PHE A 1 82 ? 6.480 -14.275 -4.893 1.00 95.69 82 PHE A CA 1
ATOM 648 C C . PHE A 1 82 ? 6.565 -15.226 -6.092 1.00 95.69 82 PHE A C 1
ATOM 650 O O . PHE A 1 82 ? 5.770 -16.158 -6.166 1.00 95.69 82 PHE A O 1
ATOM 657 N N . ASN A 1 83 ? 7.569 -15.062 -6.963 1.00 96.44 83 ASN A N 1
ATOM 658 C CA . ASN A 1 83 ? 7.808 -15.931 -8.123 1.00 96.44 83 ASN A CA 1
ATOM 659 C C . ASN A 1 83 ? 7.946 -17.408 -7.726 1.00 96.44 83 ASN A C 1
ATOM 661 O O . ASN A 1 83 ? 7.444 -18.297 -8.415 1.00 96.44 83 ASN A O 1
ATOM 665 N N . PHE A 1 84 ? 8.621 -17.689 -6.611 1.00 96.62 84 PHE A N 1
ATOM 666 C CA . PHE A 1 84 ? 8.777 -19.053 -6.122 1.00 96.62 84 PHE A CA 1
ATOM 667 C C . PHE A 1 84 ? 7.442 -19.643 -5.655 1.00 96.62 84 PHE A C 1
ATOM 669 O O . PHE A 1 84 ? 7.116 -20.776 -6.006 1.00 96.62 84 PHE A O 1
ATOM 676 N N . LEU A 1 85 ? 6.653 -18.879 -4.898 1.00 95.44 85 LEU A N 1
ATOM 677 C CA . LEU A 1 85 ? 5.377 -19.331 -4.345 1.00 95.44 85 LEU A CA 1
ATOM 678 C C . LEU A 1 85 ? 4.270 -19.476 -5.397 1.00 95.44 85 LEU A C 1
ATOM 680 O O . LEU A 1 85 ? 3.361 -20.280 -5.184 1.00 95.44 85 LEU A O 1
ATOM 684 N N . THR A 1 86 ? 4.317 -18.703 -6.486 1.00 94.94 86 THR A N 1
ATOM 685 C CA . THR A 1 86 ? 3.285 -18.696 -7.536 1.00 94.94 86 THR A CA 1
ATOM 686 C C . THR A 1 86 ? 3.664 -19.518 -8.766 1.00 94.94 86 THR A C 1
ATOM 688 O O . THR A 1 86 ? 2.800 -20.185 -9.328 1.00 94.94 86 THR A O 1
ATOM 691 N N . GLU A 1 87 ? 4.937 -19.513 -9.168 1.00 95.25 87 GLU A N 1
ATOM 692 C CA . GLU A 1 87 ? 5.413 -20.126 -10.419 1.00 95.25 87 GLU A CA 1
ATOM 693 C C . GLU A 1 87 ? 6.533 -21.162 -10.212 1.00 95.25 87 GLU A C 1
ATOM 695 O O . GLU A 1 87 ? 6.980 -21.789 -11.173 1.00 95.25 87 GLU A O 1
ATOM 700 N N . GLY A 1 88 ? 7.044 -21.336 -8.987 1.00 95.12 88 GLY A N 1
ATOM 701 C CA . GLY A 1 88 ? 8.192 -22.207 -8.700 1.00 95.12 88 GLY A CA 1
ATOM 702 C C . GLY A 1 88 ? 9.542 -21.658 -9.183 1.00 95.12 88 GLY A C 1
ATOM 703 O O . GLY A 1 88 ? 10.563 -22.342 -9.075 1.00 95.12 88 GLY A O 1
ATOM 704 N N . ARG A 1 89 ? 9.584 -20.424 -9.703 1.00 95.81 89 ARG A N 1
ATOM 705 C CA . ARG A 1 89 ? 10.809 -19.795 -10.220 1.00 95.81 89 ARG A CA 1
ATOM 706 C C . ARG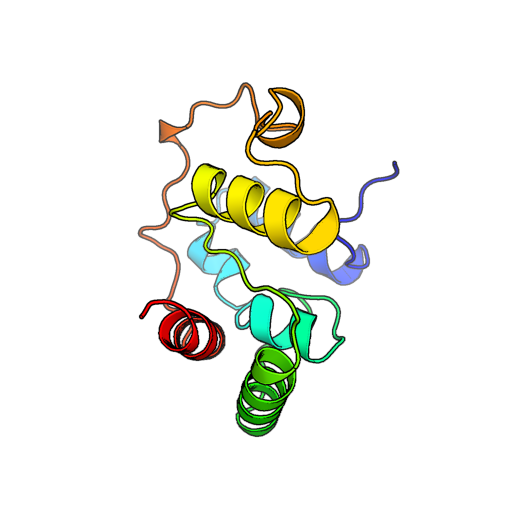 A 1 89 ? 11.645 -19.215 -9.085 1.00 95.81 89 ARG A C 1
ATOM 708 O O . ARG A 1 89 ? 11.127 -18.576 -8.182 1.00 95.81 89 ARG A O 1
ATOM 715 N N . ARG A 1 90 ? 12.965 -19.400 -9.160 1.00 93.25 90 ARG A N 1
ATOM 716 C CA . ARG A 1 90 ? 13.934 -18.919 -8.152 1.00 93.25 90 ARG A CA 1
ATOM 717 C C . ARG A 1 90 ? 14.785 -17.742 -8.635 1.00 93.25 90 ARG A C 1
ATOM 719 O O . ARG A 1 90 ? 15.880 -17.519 -8.133 1.00 93.25 90 ARG A O 1
ATOM 726 N N . PHE A 1 91 ? 14.314 -17.029 -9.650 1.00 92.94 91 PHE A N 1
ATOM 727 C CA . PHE A 1 91 ? 14.999 -15.870 -10.207 1.00 92.94 91 PHE A CA 1
ATOM 728 C C . PHE A 1 91 ? 14.021 -14.711 -10.390 1.00 92.94 91 PHE A C 1
ATOM 730 O O . PHE A 1 91 ? 12.805 -14.901 -10.459 1.00 92.94 91 PHE A O 1
ATOM 737 N N . VAL A 1 92 ? 14.582 -13.508 -10.466 1.00 94.62 92 VAL A N 1
ATOM 738 C CA . VAL A 1 92 ? 13.867 -12.258 -10.727 1.00 94.62 92 VAL A CA 1
ATOM 739 C C . VAL A 1 92 ? 14.366 -11.720 -12.057 1.00 94.62 92 VAL A C 1
ATOM 741 O O . VAL A 1 92 ? 15.579 -11.661 -12.266 1.00 94.62 92 VAL A O 1
ATOM 744 N N . THR A 1 93 ? 1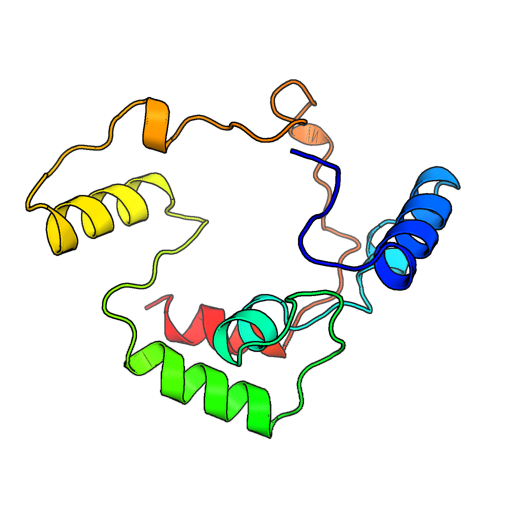3.458 -11.358 -12.959 1.00 92.88 93 THR A N 1
ATOM 745 C CA . THR A 1 93 ? 13.846 -10.760 -14.243 1.00 92.88 93 THR A CA 1
ATOM 746 C C . THR A 1 93 ? 14.058 -9.257 -14.101 1.00 92.88 93 THR A C 1
ATOM 748 O O . THR A 1 93 ? 13.511 -8.619 -13.200 1.00 92.88 93 THR A O 1
ATOM 751 N N . GLU A 1 94 ? 14.819 -8.666 -15.022 1.00 89.94 94 GLU A N 1
ATOM 752 C CA . GLU A 1 94 ? 15.050 -7.217 -15.042 1.00 89.94 94 GLU A CA 1
ATOM 753 C C . GLU A 1 94 ? 13.741 -6.427 -15.148 1.00 89.94 94 GLU A C 1
ATOM 755 O O . GLU A 1 94 ? 13.563 -5.431 -14.452 1.00 89.94 94 GLU A O 1
ATOM 760 N N . CYS A 1 95 ? 12.769 -6.917 -15.926 1.00 88.06 95 CYS A N 1
ATOM 761 C CA . CYS A 1 95 ? 11.464 -6.270 -16.061 1.00 88.06 95 CYS A CA 1
ATOM 762 C C . CYS A 1 95 ? 10.680 -6.202 -14.740 1.00 88.06 95 CYS A C 1
ATOM 764 O O . CYS A 1 95 ? 9.890 -5.282 -14.561 1.00 88.06 95 CYS A O 1
ATOM 766 N N . GLN A 1 96 ? 10.888 -7.141 -13.809 1.00 88.19 96 GLN A N 1
ATOM 767 C CA . GLN A 1 96 ? 10.186 -7.163 -12.516 1.00 88.19 96 GLN A CA 1
ATOM 768 C C . GLN A 1 96 ? 10.787 -6.199 -11.480 1.00 88.19 96 GLN A C 1
ATOM 770 O O . GLN A 1 96 ? 10.146 -5.878 -10.479 1.00 88.19 96 GLN A O 1
ATOM 775 N N . VAL A 1 97 ? 12.020 -5.741 -11.701 1.00 87.62 97 VAL A N 1
ATOM 776 C CA . VAL A 1 97 ? 12.700 -4.747 -10.850 1.00 87.62 97 VAL A CA 1
ATOM 777 C C . VAL A 1 97 ? 12.876 -3.403 -11.548 1.00 87.62 97 VAL A C 1
ATOM 779 O O . VAL A 1 97 ? 13.411 -2.467 -10.958 1.00 87.62 97 VAL A O 1
ATOM 782 N N . PHE A 1 98 ? 12.418 -3.291 -12.794 1.00 84.44 98 PHE A N 1
ATOM 783 C CA . PHE A 1 98 ? 12.479 -2.059 -13.554 1.00 84.44 98 PHE A CA 1
ATOM 784 C C . PHE A 1 98 ? 11.575 -0.996 -12.925 1.00 84.44 98 PHE A C 1
ATOM 786 O O . PHE A 1 98 ? 10.373 -1.198 -12.741 1.00 84.44 98 PHE A O 1
ATOM 793 N N . ASN A 1 99 ? 12.144 0.172 -12.623 1.00 75.31 99 ASN A N 1
ATOM 794 C CA . ASN A 1 99 ? 11.364 1.316 -12.173 1.00 75.31 99 ASN A CA 1
ATOM 795 C C . ASN A 1 99 ? 10.629 1.944 -13.367 1.00 75.31 99 ASN A C 1
ATOM 797 O O . ASN A 1 99 ? 11.164 2.800 -14.071 1.00 75.31 99 ASN A O 1
ATOM 801 N N . SER A 1 100 ? 9.386 1.520 -13.584 1.00 73.31 100 SER A N 1
ATOM 802 C CA . SER A 1 100 ? 8.519 2.031 -14.651 1.00 73.31 100 SER A CA 1
ATOM 803 C C . SER A 1 100 ? 7.741 3.291 -14.265 1.00 73.31 100 SER A C 1
ATOM 805 O O . SER A 1 100 ? 6.836 3.697 -14.998 1.00 73.31 100 SER A O 1
ATOM 807 N N . ARG A 1 101 ? 8.014 3.894 -13.100 1.00 71.44 101 ARG A N 1
ATOM 808 C CA . ARG A 1 101 ? 7.302 5.104 -12.678 1.00 71.44 101 ARG A CA 1
ATOM 809 C C . ARG A 1 101 ? 7.644 6.252 -13.639 1.00 71.44 101 ARG A C 1
ATOM 811 O O . ARG A 1 101 ? 8.800 6.364 -14.042 1.00 71.44 101 ARG A O 1
ATOM 818 N N . PRO A 1 102 ? 6.695 7.153 -13.955 1.00 59.12 102 PRO A N 1
ATOM 819 C CA . PRO A 1 102 ? 6.956 8.324 -14.803 1.00 59.12 102 PRO A CA 1
ATOM 820 C C . PRO A 1 102 ? 8.098 9.225 -14.305 1.00 59.12 102 PRO A C 1
ATOM 822 O O . PRO A 1 102 ? 8.636 10.025 -15.061 1.00 59.12 102 PRO A O 1
ATOM 825 N N . THR A 1 103 ? 8.463 9.097 -13.029 1.00 63.69 103 THR A N 1
ATOM 826 C CA . THR A 1 103 ? 9.548 9.820 -12.363 1.00 63.69 103 THR A CA 1
ATOM 827 C C . THR A 1 103 ? 10.886 9.074 -12.385 1.00 63.69 103 THR A C 1
ATOM 829 O O . THR A 1 103 ? 11.795 9.454 -11.658 1.00 63.69 103 THR A O 1
ATOM 832 N N . ASN A 1 104 ? 11.046 8.013 -13.182 1.00 62.78 104 ASN A N 1
ATOM 833 C CA . ASN A 1 104 ? 12.266 7.194 -13.200 1.00 62.78 104 ASN A CA 1
ATOM 834 C C . ASN A 1 104 ? 13.553 7.961 -13.565 1.00 62.78 104 ASN A C 1
ATOM 836 O O . ASN A 1 104 ? 14.631 7.549 -13.150 1.00 62.78 104 ASN A O 1
ATOM 840 N N . ASN A 1 105 ? 13.430 9.081 -14.283 1.00 63.59 105 ASN A N 1
ATOM 841 C CA . ASN A 1 105 ? 14.529 9.986 -14.628 1.00 63.59 105 ASN A CA 1
ATOM 842 C C . ASN A 1 105 ? 14.655 11.186 -13.670 1.00 63.59 105 ASN A C 1
ATOM 844 O O . ASN A 1 105 ? 15.498 12.055 -13.883 1.00 63.59 105 ASN A O 1
ATOM 848 N N . ALA A 1 106 ? 13.801 11.279 -12.647 1.00 62.06 106 ALA A N 1
ATOM 849 C CA . ALA A 1 106 ? 13.904 12.317 -11.631 1.00 62.06 106 ALA A CA 1
ATOM 850 C C . ALA A 1 106 ? 14.975 11.933 -10.604 1.00 62.06 106 ALA A C 1
ATOM 852 O O . ALA A 1 106 ? 15.130 10.761 -10.256 1.00 62.06 106 ALA A O 1
ATOM 853 N N . SER A 1 107 ? 15.713 12.926 -10.109 1.00 58.38 107 SER A N 1
ATOM 854 C CA . SER A 1 107 ? 16.731 12.691 -9.087 1.00 58.38 107 SER A CA 1
ATOM 855 C C . SER A 1 107 ? 16.113 12.061 -7.837 1.00 58.38 107 SER A C 1
ATOM 857 O O . SER A 1 107 ? 15.192 12.626 -7.247 1.00 58.38 107 SER A O 1
ATOM 859 N N . ALA A 1 108 ? 16.648 10.919 -7.396 1.00 54.62 108 ALA A N 1
ATOM 860 C CA . ALA A 1 108 ? 16.204 10.245 -6.174 1.00 54.62 108 ALA A CA 1
ATOM 861 C C . ALA A 1 108 ? 16.466 11.079 -4.904 1.00 54.62 108 ALA A C 1
ATOM 863 O O . ALA A 1 108 ? 15.806 10.871 -3.891 1.00 54.62 108 ALA A O 1
ATOM 864 N N . THR A 1 109 ? 17.382 12.055 -4.964 1.00 54.19 109 THR A N 1
ATOM 865 C CA . THR A 1 109 ? 17.673 12.982 -3.855 1.00 54.19 109 THR A CA 1
ATOM 866 C C . THR A 1 109 ? 16.536 13.953 -3.532 1.00 54.19 109 THR A C 1
ATOM 868 O O . THR A 1 109 ? 16.625 14.649 -2.529 1.00 54.19 109 THR A O 1
ATOM 871 N N . ALA A 1 110 ? 15.476 14.008 -4.346 1.00 57.09 110 ALA A N 1
ATOM 872 C CA . ALA A 1 110 ? 14.319 14.874 -4.116 1.00 57.09 110 ALA A CA 1
ATOM 873 C C . ALA A 1 110 ? 13.174 14.199 -3.332 1.00 57.09 110 ALA A C 1
ATOM 875 O O . ALA A 1 110 ? 12.175 14.856 -3.052 1.00 57.09 110 ALA A O 1
ATOM 876 N N . TYR A 1 111 ? 13.277 12.903 -3.003 1.00 62.28 111 TYR A N 1
ATOM 877 C CA . TYR A 1 111 ? 12.269 12.222 -2.182 1.00 62.28 111 TYR A CA 1
ATOM 878 C C . TYR A 1 111 ? 12.553 12.465 -0.697 1.00 62.28 111 TYR A C 1
ATOM 880 O O . TYR A 1 111 ? 13.085 11.606 0.003 1.00 62.28 111 TYR A O 1
ATOM 888 N N . ASP A 1 112 ? 12.243 13.678 -0.253 1.00 71.56 112 ASP A N 1
ATOM 889 C CA . ASP A 1 112 ? 12.232 14.044 1.157 1.00 71.56 112 ASP A CA 1
ATOM 890 C C . ASP A 1 112 ? 10.869 13.680 1.758 1.00 71.56 112 ASP A C 1
ATOM 892 O O . ASP A 1 112 ? 9.828 14.101 1.258 1.00 71.56 112 ASP A O 1
ATOM 896 N N . THR A 1 113 ? 10.881 12.853 2.800 1.00 77.62 113 THR A N 1
ATOM 897 C CA . THR A 1 113 ? 9.687 12.489 3.578 1.00 77.62 113 THR A CA 1
ATOM 898 C C . THR A 1 113 ? 9.785 12.970 5.019 1.00 77.62 113 THR A C 1
ATOM 900 O O . THR A 1 113 ? 9.021 12.510 5.863 1.00 77.62 113 THR A O 1
ATOM 903 N N . SER A 1 114 ? 10.747 13.839 5.337 1.00 83.31 114 SER A N 1
ATOM 904 C CA . SER A 1 114 ? 10.944 14.348 6.696 1.00 83.31 114 SER A CA 1
ATOM 905 C C . SER A 1 114 ? 9.760 15.178 7.196 1.00 83.31 114 SER A C 1
ATOM 907 O O . SER A 1 114 ? 9.544 15.266 8.403 1.00 83.31 114 SER A O 1
ATOM 909 N N . ASP A 1 115 ? 8.969 15.742 6.281 1.00 84.19 115 ASP A N 1
ATOM 910 C CA . ASP A 1 115 ? 7.756 16.506 6.566 1.00 84.19 115 ASP A CA 1
ATOM 911 C C . ASP A 1 115 ? 6.476 15.650 6.581 1.00 84.19 115 ASP A C 1
ATOM 913 O O . ASP A 1 115 ? 5.400 16.163 6.901 1.00 84.19 115 ASP A O 1
ATOM 917 N N . MET A 1 116 ? 6.566 14.356 6.255 1.00 84.75 116 MET A N 1
ATOM 918 C CA . MET A 1 116 ? 5.411 13.461 6.248 1.00 84.75 116 MET A CA 1
ATOM 919 C C . MET A 1 116 ? 5.045 13.031 7.675 1.00 84.75 116 MET A C 1
ATOM 921 O O . MET A 1 116 ? 5.912 12.568 8.419 1.00 84.75 116 MET A O 1
ATOM 925 N N . PRO A 1 117 ? 3.766 13.142 8.081 1.00 87.56 117 PRO A N 1
ATOM 926 C CA . PRO A 1 117 ? 3.341 12.660 9.386 1.00 87.56 117 PRO A CA 1
ATOM 927 C C . PRO A 1 117 ? 3.371 11.130 9.444 1.00 87.56 117 PRO A C 1
ATOM 929 O O . PRO A 1 117 ? 3.191 10.453 8.431 1.00 87.56 117 PRO A O 1
ATOM 932 N N . ASN A 1 118 ? 3.516 10.588 10.654 1.00 89.38 118 ASN A N 1
ATOM 933 C CA . ASN A 1 118 ? 3.359 9.153 10.895 1.00 89.38 118 ASN A CA 1
ATOM 934 C C . ASN A 1 118 ? 1.968 8.674 10.453 1.00 89.38 118 ASN A C 1
ATOM 936 O O . ASN A 1 118 ? 0.992 9.423 10.557 1.00 89.38 118 ASN A O 1
ATOM 940 N N . ASP A 1 119 ? 1.870 7.406 10.053 1.00 90.31 119 ASP A N 1
ATOM 941 C CA . ASP A 1 119 ? 0.622 6.758 9.645 1.00 90.31 119 ASP A CA 1
ATOM 942 C C . ASP A 1 119 ? 0.311 5.566 10.568 1.00 90.31 119 ASP A C 1
ATOM 944 O O . ASP A 1 119 ? 0.610 4.417 10.241 1.00 90.31 119 ASP A O 1
ATOM 948 N N . PRO A 1 120 ? -0.331 5.800 11.730 1.00 92.19 120 PRO A N 1
ATOM 949 C CA . PRO A 1 120 ? -0.562 4.745 12.714 1.00 92.19 120 PRO A CA 1
ATOM 950 C C . PRO A 1 120 ? -1.429 3.586 12.209 1.00 92.19 120 PRO A C 1
ATOM 952 O O . PRO A 1 120 ? -1.409 2.501 12.797 1.00 92.19 120 PRO A O 1
ATOM 955 N N . ALA A 1 121 ? -2.254 3.812 11.180 1.00 91.50 121 ALA A N 1
ATOM 956 C CA . ALA A 1 121 ? -3.080 2.759 10.604 1.00 91.50 121 ALA A CA 1
ATOM 957 C C . ALA A 1 121 ? -2.199 1.774 9.832 1.00 91.50 121 ALA A C 1
ATOM 959 O O . ALA A 1 121 ? -2.254 0.568 10.085 1.00 91.50 121 ALA A O 1
ATOM 960 N N . ASP A 1 122 ? -1.343 2.297 8.959 1.00 91.00 122 ASP A N 1
ATOM 961 C CA . ASP A 1 122 ? -0.456 1.498 8.125 1.00 91.00 122 ASP A CA 1
ATOM 962 C C . ASP A 1 122 ? 0.774 0.973 8.880 1.00 91.00 122 ASP A C 1
ATOM 964 O O . ASP A 1 122 ? 1.175 -0.165 8.632 1.00 91.00 122 ASP A O 1
ATOM 968 N N . ASP A 1 123 ? 1.289 1.696 9.880 1.00 92.75 123 ASP A N 1
ATOM 969 C CA . ASP A 1 123 ? 2.369 1.235 10.769 1.00 92.75 123 ASP A CA 1
ATOM 970 C C . ASP A 1 123 ? 2.012 -0.107 11.425 1.00 92.75 123 ASP A C 1
ATOM 972 O O . ASP A 1 123 ? 2.834 -1.019 11.528 1.00 92.75 123 ASP A O 1
ATOM 976 N N . ARG A 1 124 ? 0.745 -0.276 11.823 1.00 93.44 124 ARG A N 1
ATOM 977 C CA . ARG A 1 124 ? 0.248 -1.530 12.409 1.00 93.44 124 ARG A CA 1
ATOM 978 C C . ARG A 1 124 ? 0.186 -2.672 11.403 1.00 93.44 124 ARG A C 1
ATOM 980 O O . ARG A 1 124 ? 0.370 -3.824 11.797 1.00 93.44 124 ARG A O 1
ATOM 987 N N . ILE A 1 125 ? -0.111 -2.375 10.139 1.00 92.94 125 ILE A N 1
ATOM 988 C CA . ILE A 1 125 ? -0.091 -3.369 9.061 1.00 92.94 125 ILE A CA 1
ATOM 989 C C . ILE A 1 125 ? 1.353 -3.779 8.780 1.00 92.94 125 ILE A C 1
ATOM 991 O O . ILE A 1 125 ? 1.640 -4.972 8.720 1.00 92.94 125 ILE A O 1
ATOM 995 N N . TYR A 1 126 ? 2.258 -2.809 8.669 1.00 91.50 126 TYR A N 1
ATOM 996 C CA . TYR A 1 126 ? 3.670 -3.033 8.387 1.00 91.50 126 TYR A CA 1
ATOM 997 C C . TYR A 1 126 ? 4.349 -3.862 9.491 1.00 91.50 126 TYR A C 1
ATOM 999 O O . TYR A 1 126 ? 4.905 -4.925 9.211 1.00 91.50 126 TYR A O 1
ATOM 1007 N N . ALA A 1 127 ? 4.172 -3.478 10.759 1.00 92.31 127 ALA A N 1
ATOM 1008 C CA . ALA A 1 127 ? 4.702 -4.205 11.916 1.00 92.31 127 ALA A CA 1
ATOM 1009 C C . ALA A 1 127 ? 4.163 -5.644 12.050 1.00 92.31 127 ALA A C 1
ATOM 1011 O O . ALA A 1 127 ? 4.776 -6.491 12.696 1.00 92.31 127 ALA A O 1
ATOM 1012 N N . ALA A 1 128 ? 3.005 -5.958 11.457 1.00 91.75 128 ALA A N 1
ATOM 1013 C CA . ALA A 1 128 ? 2.480 -7.323 11.463 1.00 91.75 128 ALA A CA 1
ATOM 1014 C C . ALA A 1 128 ? 3.253 -8.270 10.521 1.00 91.75 128 ALA A C 1
ATOM 1016 O O . ALA A 1 128 ? 3.150 -9.493 10.679 1.00 91.75 128 ALA A O 1
ATOM 1017 N N . VAL A 1 129 ? 3.987 -7.713 9.551 1.00 88.19 129 VAL A N 1
ATOM 1018 C CA . VAL A 1 129 ? 4.695 -8.427 8.477 1.00 88.19 129 VAL A CA 1
ATOM 1019 C C . VAL A 1 129 ? 6.208 -8.425 8.694 1.00 88.19 129 VAL A C 1
ATOM 1021 O O . VAL A 1 129 ? 6.846 -9.431 8.403 1.00 88.19 129 VAL A O 1
ATOM 1024 N N . GLU A 1 130 ? 6.767 -7.333 9.219 1.00 84.38 130 GLU A N 1
ATOM 1025 C CA . GLU A 1 130 ? 8.201 -7.159 9.497 1.00 84.38 130 GLU A CA 1
ATOM 1026 C C . GLU A 1 130 ? 8.652 -7.964 10.733 1.00 84.38 130 GLU A C 1
ATOM 1028 O O . GLU A 1 130 ? 8.840 -7.421 11.819 1.00 84.38 130 GLU A O 1
ATOM 1033 N N . LYS A 1 131 ? 8.770 -9.287 10.588 1.00 60.72 131 LYS A N 1
ATOM 1034 C CA . LYS A 1 131 ? 9.194 -10.204 11.658 1.00 60.72 131 LYS A CA 1
ATOM 1035 C C . LYS A 1 131 ? 10.595 -10.751 11.461 1.00 60.72 131 LYS A C 1
ATOM 1037 O O . LYS A 1 131 ? 10.915 -11.119 10.311 1.00 60.72 131 LYS A O 1
#

Foldseek 3Di:
DPDDLQDPCVQVVVLVVVVVVVDPNQVSQQQQAQQQLCVLLPHSGRSRGQDDPVSLVVSLVSLVVDLADDDPVPQLVRQQVVCCSPPVDRHDDPVSVDPPDPCSVPDPVPPDCVSHDDHVSVVSVVVVPPD

Organism: Alexandrium catenella (NCBI:txid2925)

Solvent-accessible surface area (backbone atoms only — not comparable to full-atom values): 8011 Å² total; per-residue (Å²): 137,82,91,60,96,71,53,61,66,87,63,50,49,62,46,50,54,43,45,74,68,71,44,58,60,27,77,64,49,48,72,40,29,17,32,63,32,26,45,68,65,70,47,62,25,30,83,63,45,65,66,51,75,67,46,40,52,50,20,56,57,51,58,75,70,49,96,74,86,68,48,79,96,43,44,73,59,30,52,23,53,48,33,33,77,76,71,68,35,89,63,73,57,68,80,80,71,52,73,80,56,95,59,62,87,52,70,75,89,69,75,75,61,87,66,46,64,88,41,75,54,32,51,56,54,49,61,75,67,72,120

Secondary structure (DSSP, 8-state):
--S-SSS-HHHHHHHHHHHHTT--HHHHHTT---HHHHHHHTS-GGGG-PPPHHHHHHHHHHHTT-S----GGGHHHHHHHHHHHHH------HHHH---STTTTS-GGG---TTPPP-HHHHHHHHTT--

Mean predicted aligned error: 6.65 Å

Radius of gyration: 16.77 Å; Cα contacts (8 Å, |Δi|>4): 128; chains: 1; bounding box: 30×48×34 Å

pLDDT: mean 84.66, std 13.01, range [36.03, 97.38]